Protein AF-A0A6B1AJR8-F1 (afdb_monomer_lite)

Radius of gyration: 15.5 Å; chains: 1; bounding box: 37×44×46 Å

Secondary structure (DSSP, 8-state):
---EEEEEEPPGGGSS-B-TTSSBPTTEE--EEEEEE--GGGGTPPP-S-SS---TTS-SEEEEEE-SSSS-EEEEEE-HHHH-SSS--SS--EEEEEEEEEETTEEEEEEEEEETTEEEEEEEEEE-PPPPPPP--

Foldseek 3Di:
DDKDDDKDFADPVLQFQQPPVRDGDPQKTFGIAAAMDDPQVVQVADAAAHRHDGPSQQGQWIWMWGDPDPDIWIKIWGHSNRRHRPDDDDFPWTKMFTWDDDDPFWTKGKIWTDTVPDIDIDIDIGGHDDPPDPDDD

Sequence (137 aa):
MRANLVLHEQPASLRYFRGSGGDPIPGTVLPLFGTADIDVEAVGAVRVGDLSSADPAAPGVLVIEGGGGRQPSILLRFGSDANRRDRVRFDGSFLVLEVRELGHNGFSGIWTSGVPGMETRGHFCAERHAPGRPARG

Structure (mmCIF, N/CA/C/O backbone):
data_AF-A0A6B1AJR8-F1
#
_entry.id   AF-A0A6B1AJR8-F1
#
loop_
_atom_site.group_PDB
_atom_site.id
_atom_site.type_symbol
_atom_site.label_atom_id
_atom_site.label_alt_id
_atom_site.label_comp_id
_atom_site.label_asym_id
_atom_site.label_entity_id
_atom_site.label_seq_id
_atom_site.pdbx_PDB_ins_code
_atom_site.Cartn_x
_atom_site.Cartn_y
_atom_site.Cartn_z
_atom_site.occupancy
_atom_site.B_iso_or_equiv
_atom_site.auth_seq_id
_atom_site.auth_comp_id
_atom_site.auth_asym_id
_atom_site.auth_atom_id
_atom_site.pdbx_PDB_model_num
ATOM 1 N N . MET A 1 1 ? -17.964 -1.688 6.624 1.00 64.62 1 MET A N 1
ATOM 2 C CA . MET A 1 1 ? -17.020 -2.677 6.070 1.00 64.62 1 MET A CA 1
ATOM 3 C C . MET A 1 1 ? -15.883 -2.867 7.066 1.00 64.62 1 MET A C 1
ATOM 5 O O . MET A 1 1 ? -15.456 -1.869 7.633 1.00 64.62 1 MET A O 1
ATOM 9 N N . ARG A 1 2 ? -15.445 -4.100 7.340 1.00 74.12 2 ARG A N 1
ATOM 10 C CA . ARG A 1 2 ? -14.236 -4.371 8.138 1.00 74.12 2 ARG A CA 1
ATOM 11 C C . ARG A 1 2 ? -13.168 -4.931 7.208 1.00 74.12 2 ARG A C 1
ATOM 13 O O . ARG A 1 2 ? -13.510 -5.703 6.321 1.00 74.12 2 ARG A O 1
ATOM 20 N N . ALA A 1 3 ? -11.930 -4.506 7.409 1.00 87.31 3 ALA A N 1
ATOM 21 C CA . ALA A 1 3 ? -10.785 -4.892 6.603 1.00 87.31 3 ALA A CA 1
ATOM 22 C C . ALA A 1 3 ? -9.606 -5.204 7.521 1.00 87.31 3 ALA A C 1
ATOM 24 O O . ALA A 1 3 ? -9.455 -4.557 8.559 1.00 87.31 3 ALA A O 1
ATOM 25 N N . ASN A 1 4 ? -8.771 -6.160 7.126 1.00 93.00 4 ASN A N 1
ATOM 26 C CA . ASN A 1 4 ? -7.545 -6.487 7.848 1.00 93.00 4 ASN A CA 1
ATOM 27 C C . ASN A 1 4 ? -6.335 -6.099 7.003 1.00 93.00 4 ASN A C 1
ATOM 29 O O . ASN A 1 4 ? -6.283 -6.419 5.819 1.00 93.00 4 ASN A O 1
ATOM 33 N N . LEU A 1 5 ? -5.361 -5.438 7.625 1.00 94.75 5 LEU A N 1
ATOM 34 C CA . LEU A 1 5 ? -4.073 -5.096 7.030 1.00 94.75 5 LEU A CA 1
ATOM 35 C C . LEU A 1 5 ? -2.971 -5.749 7.860 1.00 94.75 5 LEU A C 1
ATOM 37 O O . LEU A 1 5 ? -2.875 -5.506 9.065 1.00 94.75 5 LEU A O 1
ATOM 41 N N . VAL A 1 6 ? -2.127 -6.545 7.210 1.00 96.12 6 VAL A N 1
ATOM 42 C CA . VAL A 1 6 ? -0.964 -7.176 7.837 1.00 96.12 6 VAL A CA 1
ATOM 43 C C . VAL A 1 6 ? 0.286 -6.674 7.134 1.00 96.12 6 VAL A C 1
ATOM 45 O O . VAL A 1 6 ? 0.361 -6.709 5.910 1.00 96.12 6 VAL A O 1
ATOM 48 N N . LEU A 1 7 ? 1.256 -6.185 7.909 1.00 96.00 7 LEU A N 1
ATOM 49 C CA . LEU A 1 7 ? 2.510 -5.631 7.403 1.00 96.00 7 LEU A CA 1
ATOM 50 C C . LEU A 1 7 ? 3.708 -6.345 8.030 1.00 96.00 7 LEU A C 1
ATOM 52 O O . LEU A 1 7 ? 3.722 -6.642 9.225 1.00 96.00 7 LEU A O 1
ATOM 56 N N . HIS A 1 8 ? 4.728 -6.557 7.210 1.00 96.25 8 HIS A N 1
ATOM 57 C CA . HIS A 1 8 ? 5.999 -7.186 7.532 1.00 96.25 8 HIS A CA 1
ATOM 58 C C . HIS A 1 8 ? 7.152 -6.299 7.065 1.00 96.25 8 HIS A C 1
ATOM 60 O O . HIS A 1 8 ? 7.004 -5.501 6.135 1.00 96.25 8 HIS A O 1
ATOM 66 N N . GLU A 1 9 ? 8.319 -6.458 7.687 1.00 96.75 9 GLU A N 1
ATOM 67 C CA . GLU A 1 9 ? 9.531 -5.772 7.243 1.00 96.75 9 GLU A CA 1
ATOM 68 C C . GLU A 1 9 ? 9.973 -6.233 5.857 1.00 96.75 9 GLU A C 1
ATOM 70 O O . GLU A 1 9 ? 10.143 -7.425 5.610 1.00 96.75 9 GLU A O 1
ATOM 75 N N . GLN A 1 10 ? 10.238 -5.276 4.971 1.00 94.00 10 GLN A N 1
ATOM 76 C CA . GLN A 1 10 ? 10.726 -5.561 3.630 1.00 94.00 10 GLN A CA 1
ATOM 77 C C . GLN A 1 10 ? 12.169 -6.101 3.666 1.00 94.00 10 GLN A C 1
ATOM 79 O O . GLN A 1 10 ? 13.021 -5.508 4.352 1.00 94.00 10 GLN A O 1
ATOM 84 N N . PRO A 1 11 ? 12.493 -7.158 2.886 1.00 93.38 11 PRO A N 1
ATOM 85 C CA . PRO A 1 11 ? 13.865 -7.623 2.721 1.00 93.38 11 PRO A CA 1
ATOM 86 C C . PRO A 1 11 ? 14.780 -6.492 2.252 1.00 93.38 11 PRO A C 1
ATOM 88 O O . PRO A 1 11 ? 14.402 -5.692 1.396 1.00 93.38 11 PRO A O 1
ATOM 91 N N . ALA A 1 12 ? 16.007 -6.438 2.777 1.00 89.19 12 ALA A N 1
ATOM 92 C CA . ALA A 1 12 ? 16.950 -5.350 2.502 1.00 89.19 12 ALA A CA 1
ATOM 93 C C . ALA A 1 12 ? 17.202 -5.128 0.997 1.00 89.19 12 ALA A C 1
ATOM 95 O O . ALA A 1 12 ? 17.272 -3.986 0.545 1.00 89.19 12 ALA A O 1
ATOM 96 N N . SER A 1 13 ? 17.247 -6.206 0.206 1.00 89.25 13 SER A N 1
ATOM 97 C CA . SER A 1 13 ? 17.408 -6.167 -1.256 1.00 89.25 13 SER A CA 1
ATOM 98 C C . SER A 1 13 ? 16.261 -5.465 -1.994 1.00 89.25 13 SER A C 1
ATOM 100 O O . SER A 1 13 ? 16.430 -5.050 -3.140 1.00 89.25 13 SER A O 1
ATOM 102 N N . LEU A 1 14 ? 15.108 -5.307 -1.341 1.00 89.94 14 LEU A N 1
ATOM 103 C CA . LEU A 1 14 ? 13.876 -4.759 -1.896 1.00 89.94 14 LEU A CA 1
ATOM 104 C C . LEU A 1 14 ? 13.473 -3.422 -1.246 1.00 89.94 14 LEU A C 1
ATOM 106 O O . LEU A 1 14 ? 12.454 -2.845 -1.620 1.00 89.94 14 LEU A O 1
ATOM 110 N N . ARG A 1 15 ? 14.263 -2.859 -0.326 1.00 90.25 15 ARG A N 1
ATOM 111 C CA . ARG A 1 15 ? 13.916 -1.589 0.347 1.00 90.25 15 ARG A CA 1
ATOM 112 C C . ARG A 1 15 ? 14.005 -0.345 -0.536 1.00 90.25 15 ARG A C 1
ATOM 114 O O . ARG A 1 15 ? 13.522 0.707 -0.135 1.00 90.25 15 ARG A O 1
ATOM 121 N N . TYR A 1 16 ? 14.570 -0.455 -1.735 1.00 85.81 16 TYR A N 1
ATOM 122 C CA . TYR A 1 16 ? 14.760 0.680 -2.635 1.00 85.81 16 TYR A CA 1
ATOM 123 C C . TYR A 1 16 ? 14.104 0.422 -3.985 1.00 85.81 16 TYR A C 1
ATOM 125 O O . TYR A 1 16 ? 14.236 -0.664 -4.559 1.00 85.81 16 TYR A O 1
ATOM 133 N N . PHE A 1 17 ? 13.397 1.432 -4.491 1.00 74.12 17 PHE A N 1
ATOM 134 C CA . PHE A 1 17 ? 12.926 1.434 -5.867 1.00 74.12 17 PHE A CA 1
ATOM 135 C C . PHE A 1 17 ? 14.077 1.880 -6.760 1.00 74.12 17 PHE A C 1
ATOM 137 O O . PHE A 1 17 ? 14.632 2.956 -6.545 1.00 74.12 17 PHE A O 1
ATOM 144 N N . ARG A 1 18 ? 14.441 1.059 -7.743 1.00 71.69 18 ARG A N 1
ATOM 145 C CA . ARG A 1 18 ? 15.424 1.438 -8.758 1.00 71.69 18 ARG A CA 1
ATOM 146 C C . ARG A 1 18 ? 14.671 2.077 -9.917 1.00 71.69 18 ARG A C 1
ATOM 148 O O . ARG A 1 18 ? 13.757 1.461 -10.458 1.00 71.69 18 ARG A O 1
ATOM 155 N N . GLY A 1 19 ? 14.997 3.326 -10.238 1.00 63.59 19 GLY A N 1
ATOM 156 C CA . GLY A 1 19 ? 14.432 4.007 -11.401 1.00 63.59 19 GLY A CA 1
ATOM 157 C C . GLY A 1 19 ? 14.903 3.364 -12.708 1.00 63.59 19 GLY A C 1
ATOM 158 O O . GLY A 1 19 ? 15.730 2.453 -12.703 1.00 63.59 19 GLY A O 1
ATOM 159 N N . SER A 1 20 ? 14.432 3.873 -13.849 1.00 60.22 20 SER A N 1
ATOM 160 C CA . SER A 1 20 ? 14.811 3.351 -15.174 1.00 60.22 20 SER A CA 1
ATOM 161 C C . SER A 1 20 ? 16.324 3.385 -15.453 1.00 60.22 20 SER A C 1
ATOM 163 O O . SER A 1 20 ? 16.797 2.638 -16.301 1.00 60.22 20 SER A O 1
ATOM 165 N N . GLY A 1 21 ? 17.086 4.219 -14.733 1.00 62.19 21 GLY A N 1
ATOM 166 C CA . GLY A 1 21 ? 18.554 4.266 -14.783 1.00 62.19 21 GLY A CA 1
ATOM 167 C C . GLY A 1 21 ? 19.271 3.248 -13.884 1.00 62.19 21 GLY A C 1
ATOM 168 O O . GLY A 1 21 ? 20.493 3.222 -13.864 1.00 62.19 21 GLY A O 1
ATOM 169 N N . GLY A 1 22 ? 18.543 2.421 -13.126 1.00 64.31 22 GLY A N 1
ATOM 170 C CA . GLY A 1 22 ? 19.104 1.431 -12.198 1.00 64.31 22 GLY A CA 1
ATOM 171 C C . GLY A 1 22 ? 19.446 1.971 -10.804 1.00 64.31 22 GLY A C 1
ATOM 172 O O . GLY A 1 22 ? 19.563 1.176 -9.865 1.00 64.31 22 GLY A O 1
ATOM 173 N N . ASP A 1 23 ? 19.530 3.292 -10.646 1.00 70.50 23 ASP A N 1
ATOM 174 C CA . ASP A 1 23 ? 19.796 3.946 -9.365 1.00 70.50 23 ASP A CA 1
ATOM 175 C C . ASP A 1 23 ? 18.551 4.014 -8.464 1.00 70.50 23 ASP A C 1
ATOM 177 O O . ASP A 1 23 ? 17.424 4.149 -8.962 1.00 70.50 23 ASP A O 1
ATOM 181 N N . PRO A 1 24 ? 18.721 3.941 -7.130 1.00 71.44 24 PRO A N 1
ATOM 182 C CA . PRO A 1 24 ? 17.654 4.214 -6.178 1.00 71.44 24 PRO A CA 1
ATOM 183 C C . PRO A 1 24 ? 17.044 5.600 -6.387 1.00 71.44 24 PRO A C 1
ATOM 185 O O . PRO A 1 24 ? 17.771 6.575 -6.567 1.00 71.44 24 PRO A O 1
ATOM 188 N N . ILE A 1 25 ? 15.719 5.710 -6.292 1.00 72.38 25 ILE A N 1
ATOM 189 C CA . ILE A 1 25 ? 15.052 7.017 -6.269 1.00 72.38 25 ILE A CA 1
ATOM 190 C C . ILE A 1 25 ? 15.428 7.725 -4.953 1.00 72.38 25 ILE A C 1
ATOM 192 O O . ILE A 1 25 ? 15.073 7.220 -3.880 1.00 72.38 25 ILE A O 1
ATOM 196 N N . PRO A 1 26 ? 16.131 8.877 -4.992 1.00 76.75 26 PRO A N 1
ATOM 197 C CA . PRO A 1 26 ? 16.562 9.563 -3.781 1.00 76.75 26 PRO A CA 1
ATOM 198 C C . PRO A 1 26 ? 15.380 9.904 -2.874 1.00 76.75 26 PRO A C 1
ATOM 200 O O . PRO A 1 26 ? 14.332 10.363 -3.329 1.00 76.75 26 PRO A O 1
ATOM 203 N N . GLY A 1 27 ? 15.550 9.660 -1.577 1.00 81.12 27 GLY A N 1
ATOM 204 C CA . GLY A 1 27 ? 14.523 9.937 -0.580 1.00 81.12 27 GLY A CA 1
ATOM 205 C C . GLY A 1 27 ? 13.306 9.011 -0.633 1.00 81.12 27 GLY A C 1
ATOM 206 O O . GLY A 1 27 ? 12.366 9.273 0.097 1.00 81.12 27 GLY A O 1
ATOM 207 N N . THR A 1 28 ? 13.282 7.949 -1.447 1.00 87.31 28 THR A N 1
ATOM 208 C CA . THR A 1 28 ? 12.189 6.961 -1.424 1.00 87.31 28 THR A CA 1
ATOM 209 C C . THR A 1 28 ? 12.665 5.639 -0.837 1.00 87.31 28 THR A C 1
ATOM 211 O O . THR A 1 28 ? 13.615 5.037 -1.344 1.00 87.31 28 THR A O 1
ATOM 214 N N . VAL A 1 29 ? 11.980 5.153 0.198 1.00 91.62 29 VAL A N 1
ATOM 215 C CA . VAL A 1 29 ? 12.223 3.831 0.791 1.00 91.62 29 VAL A CA 1
ATOM 216 C C . VAL A 1 29 ? 10.936 3.016 0.859 1.00 91.62 29 VAL A C 1
ATOM 218 O O . VAL A 1 29 ? 9.832 3.551 0.897 1.00 91.62 29 VAL A O 1
ATOM 221 N N . LEU A 1 30 ? 11.085 1.695 0.828 1.00 92.94 30 LEU A N 1
ATOM 222 C CA . LEU A 1 30 ? 9.999 0.716 0.790 1.00 92.94 30 LEU A CA 1
ATOM 223 C C . LEU A 1 30 ? 10.086 -0.164 2.044 1.00 92.94 30 LEU A C 1
ATOM 225 O O . LEU A 1 30 ? 10.548 -1.303 1.950 1.00 92.94 30 LEU A O 1
ATOM 229 N N . PRO A 1 31 ? 9.766 0.365 3.236 1.00 94.56 31 PRO A N 1
ATOM 230 C CA . PRO A 1 31 ? 10.133 -0.271 4.500 1.00 94.56 31 PRO A CA 1
ATOM 231 C C . PRO A 1 31 ? 9.321 -1.531 4.797 1.00 94.56 31 PRO A C 1
ATOM 233 O O . PRO A 1 31 ? 9.843 -2.450 5.427 1.00 94.56 31 PRO A O 1
ATOM 236 N N . LEU A 1 32 ? 8.064 -1.582 4.345 1.00 96.94 32 LEU A N 1
ATOM 237 C CA . LEU A 1 32 ? 7.120 -2.639 4.690 1.00 96.94 32 LEU A CA 1
ATOM 238 C C . LEU A 1 32 ? 6.385 -3.160 3.455 1.00 96.94 32 LEU A C 1
ATOM 240 O O . LEU A 1 32 ? 6.148 -2.432 2.487 1.00 96.94 32 LEU A O 1
ATOM 244 N N . PHE A 1 33 ? 5.973 -4.417 3.530 1.00 97.62 33 PHE A N 1
ATOM 245 C CA . PHE A 1 33 ? 5.067 -5.059 2.583 1.00 97.62 33 PHE A CA 1
ATOM 246 C C . PHE A 1 33 ? 4.059 -5.922 3.336 1.00 97.62 33 PHE A C 1
ATOM 248 O O . PHE A 1 33 ? 4.248 -6.205 4.516 1.00 97.62 33 PHE A O 1
ATOM 255 N N . GLY A 1 34 ? 3.014 -6.386 2.667 1.00 97.19 34 GLY A N 1
ATOM 256 C CA . GLY A 1 34 ? 2.159 -7.410 3.242 1.00 97.19 34 GLY A CA 1
ATOM 257 C C . GLY A 1 34 ? 0.879 -7.619 2.464 1.00 97.19 34 GLY A C 1
ATOM 258 O O . GLY A 1 34 ? 0.883 -7.570 1.234 1.00 97.19 34 GLY A O 1
ATOM 259 N N . THR A 1 35 ? -0.199 -7.873 3.194 1.00 97.94 35 THR A N 1
ATOM 260 C CA . THR A 1 35 ? -1.472 -8.334 2.643 1.00 97.94 35 THR A CA 1
ATOM 261 C C . THR A 1 35 ? -2.634 -7.528 3.198 1.00 97.94 35 THR A C 1
ATOM 263 O O . THR A 1 35 ? -2.560 -6.947 4.286 1.00 97.94 35 THR A O 1
ATOM 266 N N . ALA A 1 36 ? -3.725 -7.502 2.440 1.00 96.38 36 ALA A N 1
ATOM 267 C CA . ALA A 1 36 ? -4.985 -6.942 2.883 1.00 96.38 36 ALA A CA 1
ATOM 268 C C . ALA A 1 36 ? -6.151 -7.871 2.544 1.00 96.38 36 ALA A C 1
ATOM 270 O O . ALA A 1 36 ? -6.252 -8.388 1.433 1.00 96.38 36 ALA A O 1
ATOM 271 N N . ASP A 1 37 ? -7.054 -8.021 3.506 1.00 94.81 37 ASP A N 1
ATOM 272 C CA . ASP A 1 37 ? -8.366 -8.628 3.315 1.00 94.81 37 ASP A CA 1
ATOM 273 C C . ASP A 1 37 ? -9.403 -7.504 3.313 1.00 94.81 37 ASP A C 1
ATOM 275 O O . ASP A 1 37 ? -9.804 -6.992 4.363 1.00 94.81 37 ASP A O 1
ATOM 279 N N . ILE A 1 38 ? -9.717 -7.028 2.108 1.00 91.69 38 ILE A N 1
ATOM 280 C CA . ILE A 1 38 ? -10.623 -5.913 1.853 1.00 91.69 38 ILE A CA 1
ATOM 281 C C . ILE A 1 38 ? -11.302 -6.100 0.490 1.00 91.69 38 ILE A C 1
ATOM 283 O O . ILE A 1 38 ? -10.662 -6.349 -0.536 1.00 91.69 38 ILE A O 1
ATOM 287 N N . ASP A 1 39 ? -12.622 -5.958 0.473 1.00 92.25 39 ASP A N 1
ATOM 288 C CA . ASP A 1 39 ? -13.416 -5.859 -0.751 1.00 92.25 39 ASP A CA 1
ATOM 289 C C . ASP A 1 39 ? -13.427 -4.41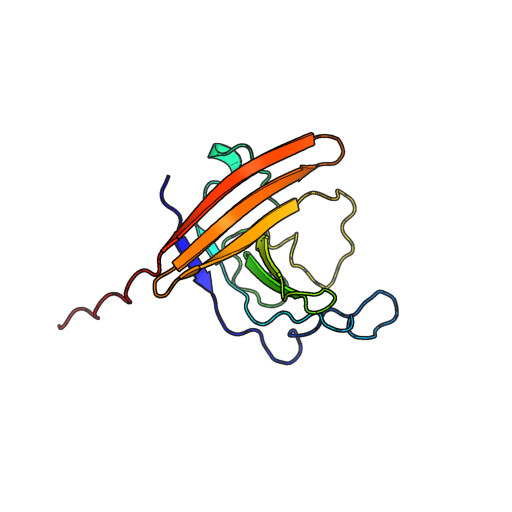6 -1.296 1.00 92.25 39 ASP A C 1
ATOM 291 O O . ASP A 1 39 ? -14.314 -3.608 -1.028 1.00 92.25 39 ASP A O 1
ATOM 295 N N . VAL A 1 40 ? -12.371 -4.068 -2.031 1.00 91.38 40 VAL A N 1
ATOM 296 C CA . VAL A 1 40 ? -12.162 -2.716 -2.581 1.00 91.38 40 VAL A CA 1
ATOM 297 C C . VAL A 1 40 ? -13.244 -2.300 -3.584 1.00 91.38 40 VAL A C 1
ATOM 299 O O . VAL A 1 40 ? -13.521 -1.112 -3.741 1.00 91.38 40 VAL A O 1
ATOM 302 N N . GLU A 1 41 ? -13.905 -3.261 -4.222 1.00 91.75 41 GLU A N 1
ATOM 303 C CA . GLU A 1 41 ? -14.947 -2.994 -5.214 1.00 91.75 41 GLU A CA 1
ATOM 304 C C . GLU A 1 41 ? -16.219 -2.469 -4.539 1.00 91.75 41 GLU A C 1
ATOM 306 O O . GLU A 1 41 ? -16.895 -1.599 -5.091 1.00 91.75 41 GLU A O 1
ATOM 311 N N . ALA A 1 42 ? -16.485 -2.877 -3.291 1.00 91.25 42 ALA A N 1
ATOM 312 C CA . ALA A 1 42 ? -17.587 -2.349 -2.486 1.00 91.25 42 ALA A CA 1
ATOM 313 C C . ALA A 1 42 ? -17.479 -0.839 -2.194 1.00 91.25 42 ALA A C 1
ATOM 315 O O . ALA A 1 42 ? -18.483 -0.210 -1.855 1.00 91.25 42 ALA A O 1
ATOM 316 N N . VAL A 1 43 ? -16.285 -0.246 -2.322 1.00 88.00 43 VAL A N 1
ATOM 317 C CA . VAL A 1 43 ? -16.069 1.209 -2.207 1.00 88.00 43 VAL A CA 1
ATOM 318 C C . VAL A 1 43 ? -15.826 1.886 -3.560 1.00 88.00 43 VAL A C 1
ATOM 320 O O . VAL A 1 43 ? -15.470 3.060 -3.604 1.00 88.00 43 VAL A O 1
ATOM 323 N N . GLY A 1 44 ? -16.034 1.171 -4.671 1.00 90.19 44 GLY A N 1
ATOM 324 C CA . GLY A 1 44 ? -15.828 1.688 -6.025 1.00 90.19 44 GLY A CA 1
ATOM 325 C C . GLY A 1 44 ? -14.356 1.807 -6.431 1.00 90.19 44 GLY A C 1
ATOM 326 O O . GLY A 1 44 ? -14.047 2.514 -7.390 1.00 90.19 44 GLY A O 1
ATOM 327 N N . ALA A 1 45 ? -13.443 1.165 -5.699 1.00 92.31 45 ALA A N 1
ATOM 328 C CA . ALA A 1 45 ? -12.036 1.086 -6.064 1.00 92.31 45 ALA A CA 1
ATOM 329 C C . ALA A 1 45 ? -11.758 -0.118 -6.973 1.00 92.31 45 ALA A C 1
ATOM 331 O O . ALA A 1 45 ? -12.488 -1.107 -7.000 1.00 92.31 45 ALA A O 1
ATOM 332 N N . VAL A 1 46 ? -10.666 -0.022 -7.722 1.00 91.44 46 VAL A N 1
ATOM 333 C CA . VAL A 1 46 ? -10.240 -1.016 -8.705 1.00 91.44 46 VAL A CA 1
ATOM 334 C C . VAL A 1 46 ? -9.340 -2.045 -8.032 1.00 91.44 46 VAL A C 1
ATOM 336 O O . VAL A 1 46 ? -8.371 -1.699 -7.350 1.00 91.44 46 VAL A O 1
ATOM 339 N N . ARG A 1 47 ? -9.624 -3.329 -8.259 1.00 91.81 47 ARG A N 1
ATOM 340 C CA . ARG A 1 47 ? -8.749 -4.428 -7.849 1.00 91.81 47 ARG A CA 1
ATOM 341 C C . ARG A 1 47 ? -7.611 -4.597 -8.858 1.00 91.81 47 ARG A C 1
ATOM 343 O O . ARG A 1 47 ? -7.851 -4.891 -10.023 1.00 91.81 47 ARG A O 1
ATOM 350 N N . VAL A 1 48 ? -6.367 -4.438 -8.402 1.00 91.44 48 VAL A N 1
ATOM 351 C CA . VAL A 1 48 ? -5.162 -4.557 -9.246 1.00 91.44 48 VAL A CA 1
ATOM 352 C C . VAL A 1 48 ? -4.354 -5.788 -8.828 1.00 91.44 48 VAL A C 1
ATOM 354 O O . VAL A 1 48 ? -3.378 -5.694 -8.091 1.00 91.44 48 VAL A O 1
ATOM 357 N N . GLY A 1 49 ? -4.782 -6.967 -9.267 1.00 93.19 49 GLY A N 1
ATOM 358 C CA . GLY A 1 49 ? -4.189 -8.239 -8.849 1.00 93.19 49 GLY A CA 1
ATOM 359 C C . GLY A 1 49 ? -4.657 -8.701 -7.464 1.00 93.19 49 GLY A C 1
ATOM 360 O O . GLY A 1 49 ? -5.752 -8.364 -7.006 1.00 93.19 49 GLY A O 1
ATOM 361 N N . ASP A 1 50 ? -3.826 -9.499 -6.797 1.00 95.12 50 ASP A N 1
ATOM 362 C CA . ASP A 1 50 ? -4.151 -10.173 -5.538 1.00 95.12 50 ASP A CA 1
ATOM 363 C C . ASP A 1 50 ? -3.694 -9.360 -4.316 1.00 95.12 50 ASP A C 1
ATOM 365 O O . ASP A 1 50 ? -2.516 -9.034 -4.167 1.00 95.12 50 ASP A O 1
ATOM 369 N N . LEU A 1 51 ? -4.630 -9.046 -3.417 1.00 96.81 51 LEU A N 1
ATOM 370 C CA . LEU A 1 51 ? -4.354 -8.335 -2.162 1.00 96.81 51 LEU A CA 1
ATOM 371 C C . LEU A 1 51 ? -3.836 -9.263 -1.055 1.00 96.81 51 LEU A C 1
ATOM 373 O O . LEU A 1 51 ? -3.266 -8.786 -0.075 1.00 96.81 51 LEU A O 1
ATOM 377 N N . SER A 1 52 ? -3.993 -10.576 -1.219 1.00 97.12 52 SER A N 1
ATOM 378 C CA . SER A 1 52 ? -3.527 -11.593 -0.276 1.00 97.12 52 SER A CA 1
ATOM 379 C C . SER A 1 52 ? -2.098 -12.081 -0.551 1.00 97.12 52 SER A C 1
ATOM 381 O O . SER A 1 52 ? -1.548 -12.842 0.244 1.00 97.12 52 SER A O 1
ATOM 383 N N . SER A 1 53 ? -1.461 -11.603 -1.627 1.00 97.38 53 SER A N 1
ATOM 384 C CA . SER A 1 53 ? -0.086 -11.974 -1.975 1.00 97.38 53 SER A CA 1
ATOM 385 C C . SER A 1 53 ? 0.912 -11.553 -0.894 1.00 97.38 53 SER A C 1
ATOM 387 O O . SER A 1 53 ? 1.117 -10.364 -0.643 1.00 97.38 53 SER A O 1
ATOM 389 N N . ALA A 1 54 ? 1.582 -12.538 -0.297 1.00 96.38 54 ALA A N 1
ATOM 390 C CA . ALA A 1 54 ? 2.665 -12.340 0.665 1.00 96.38 54 ALA A CA 1
ATOM 391 C C . ALA A 1 54 ? 4.064 -12.386 0.016 1.00 96.38 54 ALA A C 1
ATOM 393 O O . ALA A 1 54 ? 5.067 -12.423 0.727 1.00 96.38 54 ALA A O 1
ATOM 394 N N . ASP A 1 55 ? 4.157 -12.410 -1.319 1.00 95.56 55 ASP A N 1
ATOM 395 C CA . ASP A 1 55 ? 5.441 -12.360 -2.023 1.00 95.56 55 ASP A CA 1
ATOM 396 C C . ASP A 1 55 ? 6.052 -10.951 -1.896 1.00 95.56 55 ASP A C 1
ATOM 398 O O . ASP A 1 55 ? 5.470 -9.994 -2.410 1.00 95.56 55 ASP A O 1
ATOM 402 N N . PRO A 1 56 ? 7.231 -10.772 -1.273 1.00 94.56 56 PRO A N 1
ATOM 403 C CA . PRO A 1 56 ? 7.849 -9.453 -1.132 1.00 94.56 56 PRO A CA 1
ATOM 404 C C . PRO A 1 56 ? 8.227 -8.796 -2.476 1.00 94.56 56 PRO A C 1
ATOM 406 O O . PRO A 1 56 ? 8.387 -7.571 -2.541 1.00 94.56 56 PRO A O 1
ATOM 409 N N . ALA A 1 57 ? 8.360 -9.571 -3.561 1.00 92.81 57 ALA A N 1
ATOM 410 C CA . ALA A 1 57 ? 8.622 -9.055 -4.905 1.00 92.81 57 ALA A CA 1
ATOM 411 C C . ALA A 1 57 ? 7.353 -8.588 -5.646 1.00 92.81 57 ALA A C 1
ATOM 413 O O . ALA A 1 57 ? 7.471 -7.793 -6.584 1.00 92.81 57 ALA A O 1
ATOM 414 N N . ALA A 1 58 ? 6.170 -9.038 -5.217 1.00 94.81 58 ALA A N 1
ATOM 415 C CA . ALA A 1 58 ? 4.859 -8.655 -5.747 1.00 94.81 58 ALA A CA 1
ATOM 416 C C . ALA A 1 58 ? 3.772 -8.678 -4.644 1.00 94.81 58 ALA A C 1
ATOM 418 O O . ALA A 1 58 ? 2.817 -9.461 -4.719 1.00 94.81 58 ALA A O 1
ATOM 419 N N . PRO A 1 59 ? 3.902 -7.849 -3.591 1.00 97.06 59 PRO A N 1
ATOM 420 C CA . PRO A 1 59 ? 3.051 -7.956 -2.411 1.00 97.06 59 PRO A CA 1
ATOM 421 C C . PRO A 1 59 ? 1.663 -7.361 -2.640 1.00 97.06 59 PRO A C 1
ATOM 423 O O . PRO A 1 59 ? 1.504 -6.392 -3.383 1.00 97.06 59 PRO A O 1
ATOM 426 N N . GLY A 1 60 ? 0.656 -7.870 -1.938 1.00 97.19 60 GLY A N 1
ATOM 427 C CA . GLY A 1 60 ? -0.695 -7.312 -1.979 1.00 97.19 60 GLY A CA 1
ATOM 428 C C . GLY A 1 60 ? -0.763 -5.870 -1.468 1.00 97.19 60 GLY A C 1
ATOM 429 O O . GLY A 1 60 ? -1.563 -5.077 -1.960 1.00 97.19 60 GLY A O 1
ATOM 430 N N . VAL A 1 61 ? 0.121 -5.499 -0.541 1.00 97.62 61 VAL A N 1
ATOM 431 C CA . VAL A 1 61 ? 0.298 -4.133 -0.035 1.00 97.62 61 VAL A CA 1
ATOM 432 C C . VAL A 1 61 ? 1.781 -3.784 0.032 1.00 97.62 61 VAL A C 1
ATOM 434 O O . VAL A 1 61 ? 2.597 -4.573 0.504 1.00 97.62 61 VAL A O 1
ATOM 437 N N . LEU A 1 62 ? 2.133 -2.575 -0.393 1.00 96.69 62 LEU A N 1
ATOM 438 C CA . LEU A 1 62 ? 3.481 -2.024 -0.291 1.00 96.69 62 LEU A CA 1
ATOM 439 C C . LEU A 1 62 ? 3.430 -0.664 0.401 1.00 96.69 62 LEU A C 1
ATOM 441 O O . LEU A 1 62 ? 2.682 0.212 -0.030 1.00 96.69 62 LEU A O 1
ATOM 445 N N . VAL A 1 63 ? 4.246 -0.474 1.437 1.00 96.56 63 VAL A N 1
ATOM 446 C CA . VAL A 1 63 ? 4.434 0.833 2.077 1.00 96.56 63 VAL A CA 1
ATOM 447 C C . VAL A 1 63 ? 5.585 1.552 1.392 1.00 96.56 63 VAL A C 1
ATOM 449 O O . VAL A 1 63 ? 6.655 0.979 1.186 1.00 96.56 63 VAL A O 1
ATOM 452 N N . ILE A 1 64 ? 5.351 2.809 1.042 1.00 94.38 64 ILE A N 1
ATOM 453 C CA . ILE A 1 64 ? 6.297 3.703 0.389 1.00 94.38 64 ILE A CA 1
ATOM 454 C C . ILE A 1 64 ? 6.433 4.928 1.282 1.00 94.38 64 ILE A C 1
ATOM 456 O O . ILE A 1 64 ? 5.448 5.615 1.548 1.00 94.38 64 ILE A O 1
ATOM 460 N N . GLU A 1 65 ? 7.652 5.207 1.722 1.00 92.88 65 GLU A N 1
ATOM 461 C CA . GLU A 1 65 ? 7.984 6.443 2.418 1.00 92.88 65 GLU A CA 1
ATOM 462 C C . GLU A 1 65 ? 8.756 7.353 1.467 1.00 92.88 65 GLU A C 1
ATOM 464 O O . GLU A 1 65 ? 9.771 6.951 0.891 1.00 92.88 65 GLU A O 1
ATOM 469 N N . GLY A 1 66 ? 8.256 8.572 1.283 1.00 87.81 66 GLY A N 1
AT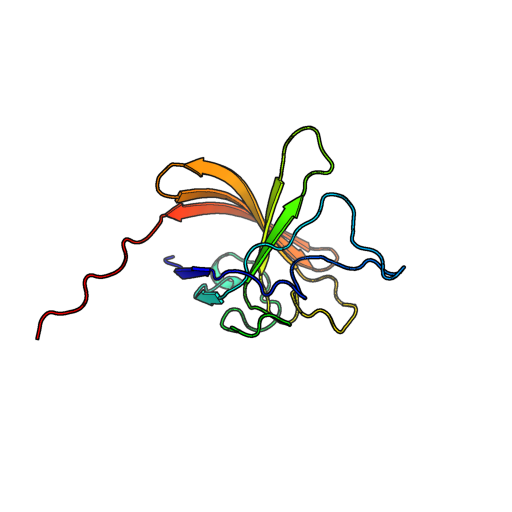OM 470 C CA . GLY A 1 66 ? 8.887 9.610 0.479 1.00 87.81 66 GLY A CA 1
ATOM 471 C C . GLY A 1 66 ? 9.428 10.734 1.359 1.00 87.81 66 GLY A C 1
ATOM 472 O O . GLY A 1 66 ? 8.707 11.301 2.168 1.00 87.81 66 GLY A O 1
ATOM 473 N N . GLY A 1 67 ? 10.694 11.093 1.175 1.00 70.44 67 GLY A N 1
ATOM 474 C CA . GLY A 1 67 ? 11.411 12.153 1.890 1.00 70.44 67 GLY A CA 1
ATOM 475 C C . GLY A 1 67 ? 11.778 13.356 1.015 1.00 70.44 67 GLY A C 1
ATOM 476 O O . GLY A 1 67 ? 12.553 14.202 1.440 1.00 70.44 67 GLY A O 1
ATOM 477 N N . GLY A 1 68 ? 11.257 13.439 -0.214 1.00 60.28 68 GLY A N 1
ATOM 478 C CA . GLY A 1 68 ? 11.617 14.484 -1.185 1.00 60.28 68 GLY A CA 1
ATOM 479 C C . GLY A 1 68 ? 10.964 15.858 -0.965 1.00 60.28 68 GLY A C 1
ATOM 480 O O . GLY A 1 68 ? 11.215 16.772 -1.745 1.00 60.28 68 GLY A O 1
ATOM 481 N N . GLY A 1 69 ? 10.112 16.016 0.054 1.00 60.34 69 GLY A N 1
ATOM 482 C CA . GLY A 1 69 ? 9.379 17.253 0.350 1.00 60.34 69 GLY A CA 1
ATOM 483 C C . GLY A 1 69 ? 9.707 17.854 1.721 1.00 60.34 69 GLY A C 1
ATOM 484 O O . GLY A 1 69 ? 10.548 17.355 2.458 1.00 60.34 69 GLY A O 1
ATOM 485 N N . ARG A 1 70 ? 8.998 18.931 2.099 1.00 61.38 70 ARG A N 1
ATOM 486 C CA . ARG A 1 70 ? 9.140 19.585 3.423 1.00 61.38 70 ARG A CA 1
ATOM 487 C C . ARG A 1 70 ? 8.693 18.697 4.595 1.00 61.38 70 ARG A C 1
ATOM 489 O O . ARG A 1 70 ? 8.992 19.029 5.738 1.00 61.38 70 ARG A O 1
ATOM 496 N N . GLN A 1 71 ? 7.964 17.617 4.317 1.00 65.69 71 GLN A N 1
ATOM 497 C CA . GLN A 1 71 ? 7.522 16.615 5.283 1.00 65.69 71 GLN A CA 1
ATOM 498 C C . GLN A 1 71 ? 7.604 15.218 4.651 1.00 65.69 71 GLN A C 1
ATOM 500 O O . GLN A 1 71 ? 7.355 15.095 3.447 1.00 65.69 71 GLN A O 1
ATOM 505 N N . PRO A 1 72 ? 7.944 14.181 5.436 1.00 77.19 72 PRO A N 1
ATOM 506 C CA . PRO A 1 72 ? 7.877 12.802 4.976 1.00 77.19 72 PRO A CA 1
ATOM 507 C C . PRO A 1 72 ? 6.429 12.423 4.633 1.00 77.19 72 PRO A C 1
ATOM 509 O O . PRO A 1 72 ? 5.506 12.763 5.372 1.00 77.19 72 PRO A O 1
ATOM 512 N N . SER A 1 73 ? 6.231 11.721 3.519 1.00 89.62 73 SER A N 1
ATOM 513 C CA . SER A 1 73 ? 4.941 11.162 3.109 1.00 89.62 73 SER A CA 1
ATOM 514 C C . SER A 1 73 ? 4.946 9.644 3.253 1.00 89.62 73 SER A C 1
ATOM 516 O O . SER A 1 73 ? 5.960 8.997 2.996 1.00 89.62 73 SER A O 1
ATOM 518 N N . ILE A 1 74 ? 3.807 9.073 3.651 1.00 94.56 74 ILE A N 1
ATOM 519 C CA . ILE A 1 74 ? 3.612 7.623 3.739 1.00 94.56 74 ILE A CA 1
ATOM 520 C C . ILE A 1 74 ? 2.437 7.244 2.842 1.00 94.56 74 ILE A C 1
ATOM 522 O O . ILE A 1 74 ? 1.321 7.743 3.002 1.00 94.56 74 ILE A O 1
ATOM 526 N N . LEU A 1 75 ? 2.700 6.345 1.900 1.00 95.25 75 LEU A N 1
ATOM 527 C CA . LEU A 1 75 ? 1.731 5.816 0.950 1.00 95.25 75 LEU A CA 1
ATOM 528 C C . LEU A 1 75 ? 1.657 4.298 1.083 1.00 95.25 75 LEU A C 1
ATOM 530 O O . LEU A 1 75 ? 2.680 3.617 1.097 1.00 95.25 75 LEU A O 1
ATOM 534 N N . LEU A 1 76 ? 0.447 3.756 1.132 1.00 96.69 76 LEU A N 1
ATOM 535 C CA . LEU A 1 76 ? 0.192 2.326 1.015 1.00 96.69 76 LEU A CA 1
ATOM 536 C C . LEU A 1 76 ? -0.364 2.071 -0.381 1.00 96.69 76 LEU A C 1
ATOM 538 O O . LEU A 1 76 ? -1.432 2.572 -0.723 1.00 96.69 76 LEU A O 1
ATOM 542 N N . ARG A 1 77 ? 0.344 1.291 -1.193 1.00 95.88 77 ARG A N 1
ATOM 543 C CA . ARG A 1 77 ? -0.092 0.911 -2.538 1.00 95.88 77 ARG A CA 1
ATOM 544 C C . ARG A 1 77 ? -0.607 -0.520 -2.546 1.00 95.88 77 ARG A C 1
ATOM 546 O O . ARG A 1 77 ? 0.081 -1.424 -2.073 1.00 95.88 77 ARG A O 1
ATOM 553 N N . PHE A 1 78 ? -1.789 -0.720 -3.114 1.00 96.19 78 PHE A N 1
ATOM 554 C CA . PHE A 1 78 ? -2.504 -1.993 -3.094 1.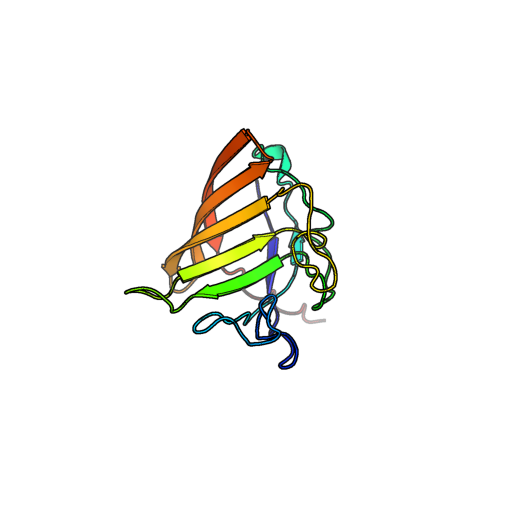00 96.19 78 PHE A CA 1
ATOM 555 C C . PHE A 1 78 ? -2.436 -2.692 -4.451 1.00 96.19 78 PHE A C 1
ATOM 557 O O . PHE A 1 78 ? -2.493 -2.039 -5.495 1.00 96.19 78 PHE A O 1
ATOM 564 N N . GLY A 1 79 ? -2.348 -4.021 -4.406 1.00 95.56 79 GLY A N 1
ATOM 565 C CA . GLY A 1 79 ? -2.342 -4.908 -5.561 1.00 95.56 79 GLY A CA 1
ATOM 566 C C . GLY A 1 79 ? -1.000 -5.586 -5.830 1.00 95.56 79 GLY A C 1
ATOM 567 O O . GLY A 1 79 ? 0.009 -4.903 -5.996 1.00 95.56 79 GLY A O 1
ATOM 568 N N . SER A 1 80 ? -0.967 -6.918 -5.944 1.00 95.31 80 SER A N 1
ATOM 569 C CA . SER A 1 80 ? 0.262 -7.653 -6.295 1.00 95.31 80 SER A CA 1
ATOM 570 C C . SER A 1 80 ? 0.786 -7.292 -7.683 1.00 95.31 80 SER A C 1
ATOM 572 O O . SER A 1 80 ? 1.970 -6.992 -7.842 1.00 95.31 80 SER A O 1
ATOM 574 N N . ASP A 1 81 ? -0.104 -7.209 -8.673 1.00 92.62 81 ASP A N 1
ATOM 575 C CA . ASP A 1 81 ? 0.237 -6.730 -10.014 1.00 92.62 81 ASP A CA 1
ATOM 576 C C . ASP A 1 81 ? 0.697 -5.279 -9.969 1.00 92.62 81 ASP A C 1
ATOM 578 O O . ASP A 1 81 ? 1.574 -4.868 -10.736 1.00 92.62 81 ASP A O 1
ATOM 582 N N . ALA A 1 82 ? 0.159 -4.509 -9.017 1.00 90.62 82 ALA A N 1
ATOM 583 C CA . ALA A 1 82 ? 0.623 -3.163 -8.795 1.00 90.62 82 ALA A CA 1
ATOM 584 C C . ALA A 1 82 ? 2.061 -3.140 -8.239 1.00 90.62 82 ALA A C 1
ATOM 586 O O . ALA A 1 82 ? 2.915 -2.333 -8.618 1.00 90.62 82 ALA A O 1
ATOM 587 N N . ASN A 1 83 ? 2.358 -4.038 -7.319 1.00 92.88 83 ASN A N 1
ATOM 588 C CA . ASN A 1 83 ? 3.594 -4.001 -6.562 1.00 92.88 83 ASN A CA 1
ATOM 589 C C . ASN A 1 83 ? 4.712 -4.865 -7.134 1.00 92.88 83 ASN A C 1
ATOM 591 O O . ASN A 1 83 ? 5.823 -4.813 -6.603 1.00 92.88 83 ASN A O 1
ATOM 595 N N . ARG A 1 84 ? 4.461 -5.586 -8.231 1.00 89.94 84 ARG A N 1
ATOM 596 C CA . ARG A 1 84 ? 5.498 -6.329 -8.941 1.00 89.94 84 ARG A CA 1
ATOM 597 C C . ARG A 1 84 ? 6.632 -5.414 -9.396 1.00 89.94 84 ARG A C 1
ATOM 599 O O . ARG A 1 84 ? 6.416 -4.276 -9.817 1.00 89.94 84 ARG A O 1
ATOM 606 N N . ARG A 1 85 ? 7.852 -5.937 -9.343 1.00 80.69 85 ARG A N 1
ATOM 607 C CA . ARG A 1 85 ? 9.076 -5.180 -9.664 1.00 80.69 85 ARG A CA 1
ATOM 608 C C . ARG A 1 85 ? 9.689 -5.525 -11.014 1.00 80.69 85 ARG A C 1
ATOM 610 O O . ARG A 1 85 ? 10.588 -4.832 -11.470 1.00 80.69 85 ARG A O 1
ATOM 617 N N . ASP A 1 86 ? 9.218 -6.594 -11.637 1.00 81.69 86 ASP A N 1
ATOM 618 C CA . ASP A 1 86 ? 9.786 -7.195 -12.844 1.00 81.69 86 ASP A CA 1
ATOM 619 C C . ASP A 1 86 ? 9.045 -6.804 -14.134 1.00 81.69 86 ASP A C 1
ATOM 621 O O . ASP A 1 86 ? 9.446 -7.229 -15.215 1.00 81.69 86 ASP A O 1
ATOM 625 N N . ARG A 1 87 ? 7.967 -6.008 -14.058 1.00 76.00 87 ARG A N 1
ATOM 626 C CA . ARG A 1 87 ? 7.243 -5.530 -15.247 1.00 76.00 87 ARG A CA 1
ATOM 627 C C . ARG A 1 87 ? 6.821 -4.074 -15.139 1.00 76.00 87 ARG A C 1
ATOM 629 O O . ARG A 1 87 ? 6.425 -3.595 -14.080 1.00 76.00 87 ARG A O 1
ATOM 636 N N . VAL A 1 88 ? 6.842 -3.405 -16.289 1.00 69.69 88 VAL A N 1
ATOM 637 C CA . VAL A 1 88 ? 6.228 -2.091 -16.488 1.00 69.69 88 VAL A CA 1
ATOM 638 C C . VAL A 1 88 ? 4.732 -2.291 -16.710 1.00 69.69 88 VAL A C 1
ATOM 640 O O . VAL A 1 88 ? 4.327 -3.135 -17.512 1.00 69.69 88 VAL A O 1
ATOM 643 N N . ARG A 1 89 ? 3.907 -1.530 -15.989 1.00 68.81 89 ARG A N 1
ATOM 644 C CA . ARG A 1 89 ? 2.452 -1.554 -16.164 1.00 68.81 89 ARG A CA 1
ATOM 645 C C . ARG A 1 89 ? 2.030 -0.672 -17.333 1.00 68.81 89 ARG A C 1
ATOM 647 O O . ARG A 1 89 ? 2.547 0.429 -17.491 1.00 68.81 89 ARG A O 1
ATOM 654 N N . PHE A 1 90 ? 1.084 -1.172 -18.124 1.00 64.62 90 PHE A N 1
ATOM 655 C CA . PHE A 1 90 ? 0.536 -0.483 -19.297 1.00 64.62 90 PHE A CA 1
ATOM 656 C C . PHE A 1 90 ? -0.844 0.133 -19.045 1.00 64.62 90 PHE A C 1
ATOM 658 O O . PHE A 1 90 ? -1.192 1.121 -19.679 1.00 64.62 90 PHE A O 1
ATOM 665 N N . ASP A 1 91 ? -1.625 -0.442 -18.133 1.00 69.56 91 ASP A N 1
ATOM 666 C CA . ASP A 1 91 ? -3.010 -0.054 -17.858 1.00 69.56 91 ASP A CA 1
ATOM 667 C C . ASP A 1 91 ? -3.117 1.153 -16.915 1.00 69.56 91 ASP A C 1
ATOM 669 O O . ASP A 1 91 ? -4.124 1.849 -16.921 1.00 69.56 91 ASP A O 1
ATOM 673 N N . GLY A 1 92 ? -2.080 1.426 -16.117 1.00 76.75 92 GLY A N 1
ATOM 674 C CA . GLY A 1 92 ? -2.031 2.577 -15.212 1.00 76.75 92 GLY A CA 1
ATOM 675 C C . GLY A 1 92 ? -3.001 2.493 -14.028 1.00 76.75 92 GLY A C 1
ATOM 676 O O . GLY A 1 92 ? -3.096 3.453 -13.268 1.00 76.75 92 GLY A O 1
ATOM 677 N N . SER A 1 93 ? -3.689 1.362 -13.847 1.00 87.50 93 SER A N 1
ATOM 678 C CA . SER A 1 93 ? -4.652 1.148 -12.766 1.00 87.50 93 SER A CA 1
ATOM 679 C C . SER A 1 93 ? -3.971 1.209 -11.401 1.00 87.50 93 SER A C 1
ATOM 681 O O . SER A 1 93 ? -2.871 0.670 -11.207 1.00 87.50 93 SER A O 1
ATOM 683 N N . PHE A 1 94 ? -4.620 1.841 -10.426 1.00 91.19 94 PHE A N 1
ATOM 684 C CA . PHE A 1 94 ? -4.059 1.976 -9.087 1.00 91.19 94 PHE A CA 1
ATOM 685 C C . PHE A 1 94 ? -5.117 2.014 -7.984 1.00 91.19 94 PHE A C 1
ATOM 687 O O . PHE A 1 94 ? -6.264 2.414 -8.183 1.00 91.19 94 PHE A O 1
ATOM 694 N N . LEU A 1 95 ? -4.671 1.643 -6.788 1.00 95.38 95 LEU A N 1
ATOM 695 C CA . LEU A 1 95 ? -5.312 1.937 -5.516 1.00 95.38 95 LEU A CA 1
ATOM 696 C C . LEU A 1 95 ? -4.208 2.304 -4.520 1.00 95.38 95 LEU A C 1
ATOM 698 O O . LEU A 1 95 ? -3.265 1.534 -4.308 1.00 95.38 95 LEU A O 1
ATOM 702 N N . VAL A 1 96 ? -4.312 3.493 -3.934 1.00 95.88 96 VAL A N 1
ATOM 703 C CA . VAL A 1 96 ? -3.359 4.015 -2.954 1.00 95.88 96 VAL A CA 1
ATOM 704 C C . VAL A 1 96 ? -4.084 4.625 -1.765 1.00 95.88 96 VAL A C 1
ATOM 706 O O . VAL A 1 96 ? -5.128 5.254 -1.916 1.00 95.88 96 VAL A O 1
ATOM 709 N N . LEU A 1 97 ? -3.503 4.459 -0.584 1.00 96.69 97 LEU A N 1
ATOM 710 C CA . LEU A 1 97 ? -3.880 5.143 0.644 1.00 96.69 97 LEU A CA 1
ATOM 711 C C . LEU A 1 97 ? -2.749 6.097 1.013 1.00 96.69 97 LEU A C 1
ATOM 713 O O . LEU A 1 97 ? -1.613 5.671 1.206 1.00 96.69 97 LEU A O 1
ATOM 717 N N . GLU A 1 98 ? -3.061 7.377 1.130 1.00 96.12 98 GLU A N 1
ATOM 718 C CA . GLU A 1 98 ? -2.146 8.383 1.645 1.00 96.12 98 GLU A CA 1
ATOM 719 C C . GLU A 1 98 ? -2.435 8.617 3.121 1.00 96.12 98 GLU A C 1
ATOM 721 O O . GLU A 1 98 ? -3.533 9.040 3.498 1.00 96.12 98 GLU A O 1
ATOM 726 N N . VAL A 1 99 ? -1.438 8.343 3.958 1.00 95.62 99 VAL A N 1
ATOM 727 C CA . VAL A 1 99 ? -1.533 8.575 5.396 1.00 95.62 99 VAL A CA 1
ATOM 728 C C . VAL A 1 99 ? -1.385 10.068 5.663 1.00 95.62 99 VAL A C 1
ATOM 730 O O . VAL A 1 99 ? -0.398 10.689 5.266 1.00 95.62 99 VAL A O 1
ATOM 733 N N . ARG A 1 100 ? -2.377 10.646 6.341 1.00 94.88 100 ARG A N 1
ATOM 734 C CA . ARG A 1 100 ? -2.406 12.064 6.725 1.00 94.88 100 ARG A CA 1
ATOM 735 C C . ARG A 1 100 ? -2.130 12.261 8.207 1.00 94.88 100 ARG A C 1
ATOM 737 O O . ARG A 1 100 ? -1.492 13.242 8.572 1.00 94.88 100 ARG A O 1
ATOM 744 N N . GLU A 1 101 ? -2.570 11.324 9.040 1.00 93.88 101 GLU A N 1
ATOM 745 C CA . GLU A 1 101 ? -2.383 11.385 10.486 1.00 93.88 101 GLU A CA 1
ATOM 746 C C . GLU A 1 101 ? -1.889 10.038 11.017 1.00 93.88 101 GLU A C 1
ATOM 748 O O . GLU A 1 101 ? -2.394 8.974 10.651 1.00 93.88 101 GLU A O 1
ATOM 753 N N . LEU A 1 102 ? -0.899 10.101 11.908 1.00 91.75 102 LEU A N 1
ATOM 754 C CA . LEU A 1 102 ? -0.383 8.966 12.665 1.00 91.75 102 LEU A CA 1
ATOM 755 C C . LEU A 1 102 ? -0.747 9.163 14.134 1.00 91.75 102 LEU A C 1
ATOM 757 O O . LEU A 1 102 ? -0.382 10.166 14.746 1.00 91.75 102 LEU A O 1
ATOM 761 N N . GLY A 1 103 ? -1.455 8.195 14.700 1.00 89.06 103 GLY A N 1
ATOM 762 C CA . GLY A 1 103 ? -1.796 8.146 16.113 1.00 89.06 103 GLY A CA 1
ATOM 763 C C . GLY A 1 103 ? -1.074 7.010 16.831 1.00 89.06 103 GLY A C 1
ATOM 764 O O . GLY A 1 103 ? -0.446 6.145 16.225 1.00 89.06 103 GLY A O 1
ATOM 765 N N . HIS A 1 104 ? -1.215 6.971 18.155 1.00 87.81 104 HIS A N 1
ATOM 766 C CA . HIS A 1 104 ? -0.595 5.930 18.982 1.00 87.81 104 HIS A CA 1
ATOM 767 C C . HIS A 1 104 ? -1.107 4.515 18.642 1.00 87.81 104 HIS A C 1
ATOM 769 O O . HIS A 1 104 ? -0.360 3.540 18.694 1.00 87.81 104 HIS A O 1
ATOM 775 N N . ASN A 1 105 ? -2.381 4.416 18.247 1.00 88.88 105 ASN A N 1
ATOM 776 C CA . ASN A 1 105 ? -3.085 3.152 18.021 1.00 88.88 105 ASN A CA 1
ATOM 777 C C . ASN A 1 105 ? -3.545 2.960 16.574 1.00 88.88 105 ASN A C 1
ATOM 779 O O . ASN A 1 105 ? -4.356 2.077 16.316 1.00 88.88 105 ASN A O 1
ATOM 783 N N . GLY A 1 106 ? -3.081 3.771 15.627 1.00 93.12 106 GLY A N 1
ATOM 784 C CA . GLY A 1 106 ? -3.627 3.723 14.278 1.00 93.12 106 GLY A CA 1
ATOM 785 C C . GLY A 1 106 ? -3.160 4.858 13.388 1.00 93.12 106 GLY A C 1
ATOM 786 O O . GLY A 1 106 ? -2.306 5.655 13.767 1.00 93.12 106 GLY A O 1
ATOM 787 N N . PHE A 1 107 ? -3.733 4.916 12.196 1.00 95.25 107 PHE A N 1
ATOM 788 C CA . PHE A 1 107 ? -3.462 5.954 11.214 1.00 95.25 107 PHE A CA 1
ATOM 789 C C . PHE A 1 107 ? -4.691 6.193 10.340 1.00 95.25 107 PHE A C 1
ATOM 791 O O . PHE A 1 107 ? -5.536 5.313 10.177 1.00 95.25 107 PHE A O 1
ATOM 798 N N . SER A 1 108 ? -4.806 7.390 9.784 1.00 96.75 108 SER A N 1
ATOM 799 C CA . SER A 1 108 ? -5.944 7.784 8.955 1.00 96.75 108 SER A CA 1
ATOM 800 C C . SER A 1 108 ? -5.481 8.61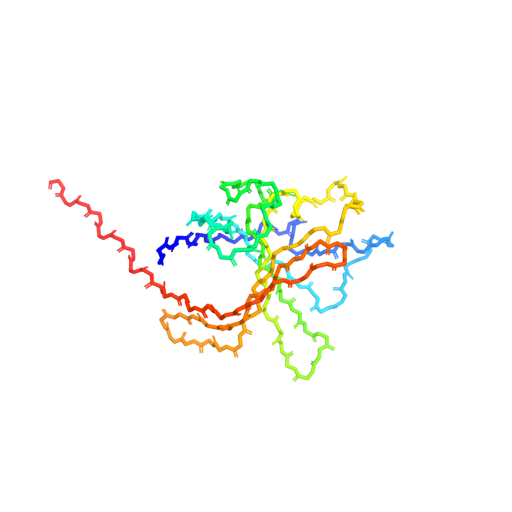0 7.764 1.00 96.75 108 SER A C 1
ATOM 802 O O . SER A 1 108 ? -4.343 9.093 7.701 1.00 96.75 108 SER A O 1
ATOM 804 N N . GLY A 1 109 ? -6.366 8.759 6.786 1.00 96.94 109 GLY A N 1
ATOM 805 C CA . GLY A 1 109 ? -6.078 9.585 5.631 1.00 96.94 109 GLY A CA 1
ATOM 806 C C . GLY A 1 109 ? -7.090 9.433 4.516 1.00 96.94 109 GLY A C 1
ATOM 807 O O . GLY A 1 109 ? -8.287 9.250 4.754 1.00 96.94 109 GLY A O 1
ATOM 808 N N . ILE A 1 110 ? -6.590 9.551 3.291 1.00 97.06 110 ILE A N 1
ATOM 809 C CA . ILE A 1 110 ? -7.397 9.474 2.077 1.00 97.06 110 ILE A CA 1
ATOM 810 C C . ILE A 1 110 ? -6.983 8.268 1.252 1.00 97.06 110 ILE A C 1
ATOM 812 O O . ILE A 1 110 ? -5.810 7.910 1.204 1.00 97.06 110 ILE A O 1
ATOM 816 N N . TRP A 1 111 ? -7.950 7.647 0.598 1.00 96.38 111 TRP A N 1
ATOM 817 C CA . TRP A 1 111 ? -7.680 6.658 -0.430 1.00 96.38 111 TRP A CA 1
ATOM 818 C C . TRP A 1 111 ? -8.111 7.206 -1.782 1.00 96.38 111 TRP A C 1
ATOM 820 O O . TRP A 1 111 ? -9.102 7.933 -1.878 1.00 96.38 111 TRP A O 1
ATOM 830 N N . THR A 1 112 ? -7.373 6.816 -2.813 1.00 95.94 112 THR A N 1
ATOM 831 C CA . THR A 1 112 ? -7.679 7.122 -4.206 1.00 95.94 112 THR A CA 1
ATOM 832 C C . THR A 1 112 ? -7.471 5.866 -5.033 1.00 95.94 112 THR A C 1
ATOM 834 O O . THR A 1 112 ? -6.484 5.146 -4.857 1.00 95.94 112 THR A O 1
ATOM 837 N N . SER A 1 113 ? -8.392 5.602 -5.946 1.00 95.06 113 SER A N 1
ATOM 838 C CA . SER A 1 113 ? -8.281 4.538 -6.931 1.00 95.06 113 SER A CA 1
ATOM 839 C C . SER A 1 113 ? -8.674 5.054 -8.300 1.00 95.06 113 SER A C 1
ATOM 841 O O . SER A 1 113 ? -9.523 5.934 -8.417 1.00 95.06 113 SER A O 1
ATOM 843 N N . GLY A 1 114 ? -8.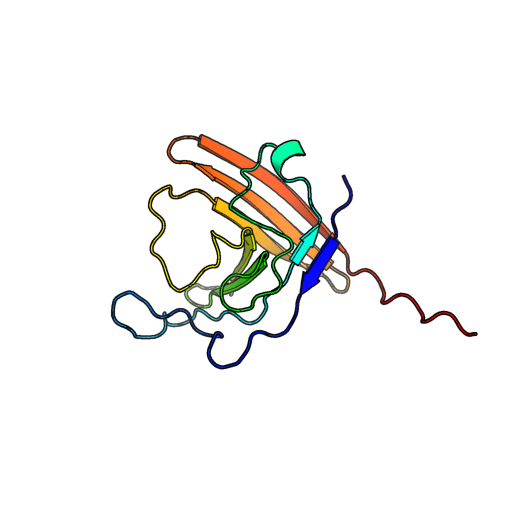064 4.513 -9.344 1.00 91.00 114 GLY A N 1
ATOM 844 C CA . GLY A 1 114 ? -8.397 4.936 -10.688 1.00 91.00 114 GLY A CA 1
ATOM 845 C C . GLY A 1 114 ? -7.870 4.018 -11.769 1.00 91.00 114 GLY A C 1
ATOM 846 O O . GLY A 1 114 ? -6.972 3.200 -11.557 1.00 91.00 114 GLY A O 1
ATOM 847 N N . VAL A 1 115 ? -8.455 4.219 -12.940 1.00 86.25 115 VAL A N 1
ATOM 848 C CA . VAL A 1 115 ? -7.979 3.786 -14.256 1.00 86.25 115 VAL A CA 1
ATOM 849 C C . VAL A 1 115 ? -7.852 5.039 -15.130 1.00 86.25 115 VAL A C 1
ATOM 851 O O . VAL A 1 115 ? -8.382 6.092 -14.762 1.00 86.25 115 VAL A O 1
ATOM 854 N N . PRO A 1 116 ? -7.188 4.986 -16.295 1.00 80.38 116 PRO A N 1
ATOM 855 C CA . PRO A 1 116 ? -7.146 6.129 -17.199 1.00 80.38 116 PRO A CA 1
ATOM 856 C C . PRO A 1 116 ? -8.552 6.692 -17.477 1.00 80.38 116 PRO A C 1
ATOM 858 O O . PRO A 1 116 ? -9.420 5.997 -17.999 1.00 80.38 116 PRO A O 1
ATOM 861 N N . GLY A 1 117 ? -8.775 7.957 -17.102 1.00 77.19 117 GLY A N 1
ATOM 862 C CA . GLY A 1 117 ? -10.035 8.678 -17.324 1.00 77.19 117 GLY A CA 1
ATOM 863 C C . GLY A 1 117 ? -11.097 8.564 -16.221 1.00 77.19 117 GLY A C 1
ATOM 864 O O . GLY A 1 117 ? -12.111 9.251 -16.326 1.00 77.19 117 GLY A O 1
ATOM 865 N N . MET A 1 118 ? -10.891 7.765 -15.165 1.00 83.62 118 MET A N 1
ATOM 866 C CA . MET A 1 118 ? -11.829 7.656 -14.036 1.00 83.62 118 MET A CA 1
ATOM 867 C C . MET A 1 118 ? -11.101 7.542 -12.696 1.00 83.62 118 MET A C 1
ATOM 869 O O . MET A 1 118 ? -10.180 6.740 -12.549 1.00 83.62 118 MET A O 1
ATOM 873 N N . GLU A 1 119 ? -11.562 8.302 -11.702 1.00 91.19 119 GLU A N 1
ATOM 874 C CA . GLU A 1 119 ? -11.011 8.299 -10.346 1.00 91.19 119 GLU A CA 1
ATOM 875 C C . GLU A 1 119 ? -12.134 8.234 -9.304 1.00 91.19 119 GLU A C 1
ATOM 877 O O . GLU A 1 119 ? -13.144 8.935 -9.402 1.00 91.19 119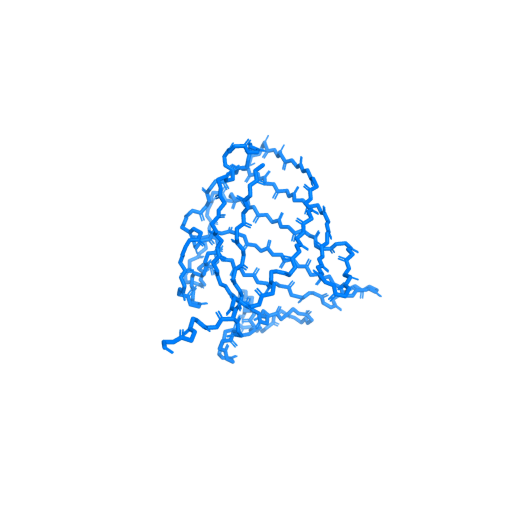 GLU A O 1
ATOM 882 N N . THR A 1 120 ? -11.935 7.404 -8.286 1.00 94.12 120 THR A N 1
ATOM 883 C CA . THR A 1 120 ? -12.751 7.322 -7.076 1.00 94.12 120 THR A CA 1
ATOM 884 C C . THR A 1 120 ? -11.874 7.593 -5.860 1.00 94.12 120 THR A C 1
ATOM 886 O O . THR A 1 120 ? -10.685 7.269 -5.834 1.00 94.12 120 THR A O 1
ATOM 889 N N . ARG A 1 121 ? -12.445 8.236 -4.839 1.00 96.25 121 ARG A N 1
ATOM 890 C CA . ARG A 1 121 ? -11.708 8.625 -3.634 1.00 96.25 121 ARG A CA 1
ATOM 891 C C . ARG A 1 121 ? -12.588 8.607 -2.399 1.00 96.25 121 ARG A C 1
ATOM 893 O O . ARG A 1 121 ? -13.804 8.779 -2.489 1.00 96.25 121 ARG A O 1
ATOM 900 N N . GLY A 1 122 ? -11.954 8.521 -1.241 1.00 95.62 122 GLY A N 1
ATOM 901 C CA . GLY A 1 122 ? -12.628 8.641 0.043 1.00 95.62 122 GLY A CA 1
ATOM 902 C C . GLY A 1 122 ? -11.651 8.739 1.204 1.00 95.62 122 GLY A C 1
ATOM 903 O O . GLY A 1 122 ? -10.468 9.020 1.025 1.00 95.62 122 GLY A O 1
ATOM 904 N N . HIS A 1 123 ? -12.164 8.503 2.407 1.00 96.50 123 HIS A N 1
ATOM 905 C CA . HIS A 1 123 ? -11.388 8.524 3.643 1.00 96.50 123 HIS A CA 1
ATOM 906 C C . HIS A 1 123 ? -11.256 7.121 4.222 1.00 96.50 123 HIS A C 1
ATOM 908 O O . HIS A 1 123 ? -12.122 6.270 4.011 1.00 96.50 123 HIS A O 1
ATOM 914 N N . PHE A 1 124 ? -10.182 6.891 4.971 1.00 94.75 124 PHE A N 1
ATOM 915 C CA . PHE A 1 124 ? -9.996 5.663 5.731 1.00 94.75 124 PHE A CA 1
ATOM 916 C C . PHE A 1 124 ? -9.475 5.964 7.137 1.00 94.75 124 PHE A C 1
ATOM 918 O O . PHE A 1 124 ? -8.774 6.952 7.365 1.00 94.75 124 PHE A O 1
ATOM 925 N N . CYS A 1 125 ? -9.774 5.043 8.049 1.00 94.75 125 CYS A N 1
ATOM 926 C CA . CYS A 1 125 ? -9.173 4.953 9.371 1.00 94.75 125 CYS A CA 1
ATOM 927 C C . CYS A 1 125 ? -8.726 3.507 9.586 1.00 94.75 125 CYS A C 1
ATOM 929 O O . CYS A 1 125 ? -9.483 2.577 9.304 1.00 94.75 125 CYS A O 1
ATOM 931 N N . ALA A 1 126 ? -7.505 3.326 10.072 1.00 94.25 126 ALA A N 1
ATOM 932 C CA . ALA A 1 126 ? -6.934 2.037 10.417 1.00 94.25 126 ALA A CA 1
ATOM 933 C C . ALA A 1 126 ? -6.563 2.035 11.898 1.00 94.25 126 ALA A C 1
ATOM 935 O O . ALA A 1 126 ? -5.867 2.930 12.377 1.00 94.25 126 ALA A O 1
ATOM 936 N N . GLU A 1 127 ? -7.001 1.007 12.611 1.00 94.06 127 GLU A N 1
ATOM 937 C CA . GLU A 1 127 ? -6.704 0.811 14.025 1.00 94.06 127 GLU A CA 1
ATOM 938 C C . GLU A 1 127 ? -5.832 -0.431 14.193 1.00 94.06 127 GLU A C 1
ATOM 940 O O . GLU A 1 127 ? -6.011 -1.453 13.525 1.00 94.06 127 GLU A O 1
ATOM 945 N N . ARG A 1 128 ? -4.860 -0.354 15.101 1.00 89.06 128 ARG A N 1
ATOM 946 C CA . ARG A 1 128 ? -4.035 -1.493 15.479 1.00 89.06 128 ARG A CA 1
ATOM 947 C C . ARG A 1 128 ? -4.902 -2.463 16.268 1.00 89.06 128 ARG A C 1
ATOM 949 O O . ARG A 1 128 ? -5.232 -2.217 17.427 1.00 89.06 128 ARG A O 1
ATOM 956 N N . HIS A 1 129 ? -5.189 -3.613 15.676 1.00 80.25 129 HIS A N 1
ATOM 957 C CA . HIS A 1 129 ? -5.702 -4.740 16.438 1.00 80.25 129 HIS A CA 1
ATOM 958 C C . HIS A 1 129 ? -4.616 -5.227 17.405 1.00 80.25 129 HIS A C 1
ATOM 960 O O . HIS A 1 129 ? -3.477 -5.479 17.003 1.00 80.25 129 HIS A O 1
ATOM 966 N N . ALA A 1 130 ? -4.951 -5.336 18.693 1.00 64.75 130 ALA A N 1
ATOM 967 C CA . ALA A 1 130 ? -4.067 -5.980 19.655 1.00 64.75 130 ALA A CA 1
ATOM 968 C C . ALA A 1 130 ? -3.775 -7.417 19.181 1.00 64.75 130 ALA A C 1
ATOM 970 O O . ALA A 1 130 ? -4.700 -8.085 18.706 1.00 64.75 130 ALA A O 1
ATOM 971 N N . PRO A 1 131 ? -2.531 -7.916 19.296 1.00 56.88 131 PRO A N 1
ATOM 972 C CA . PRO A 1 131 ? -2.258 -9.312 18.996 1.00 56.88 131 PRO A CA 1
ATOM 973 C C . PRO A 1 131 ? -3.147 -10.180 19.891 1.00 56.88 131 PRO A C 1
ATOM 975 O O . PRO A 1 131 ? -3.152 -10.028 21.116 1.00 56.88 131 PRO A O 1
ATOM 978 N N . GLY A 1 132 ? -3.941 -11.056 19.274 1.00 47.81 132 GLY A N 1
ATOM 979 C CA . GLY A 1 132 ? -4.769 -12.009 20.002 1.00 47.81 132 GLY A CA 1
ATOM 980 C C . GLY A 1 132 ? -3.892 -12.811 20.959 1.00 47.81 132 GLY A C 1
ATOM 981 O O . GLY A 1 132 ? -2.892 -13.399 20.550 1.00 47.81 132 GLY A O 1
ATOM 982 N N . ARG A 1 133 ? -4.237 -12.804 22.251 1.00 40.91 133 ARG A N 1
ATOM 983 C CA . ARG A 1 133 ? -3.566 -13.625 23.264 1.00 40.91 133 ARG A CA 1
ATOM 984 C C . ARG A 1 133 ? -3.605 -15.086 22.788 1.00 40.91 133 ARG A C 1
ATOM 986 O O . ARG A 1 133 ? -4.708 -15.552 22.496 1.00 40.91 133 ARG A O 1
ATOM 993 N N . PRO A 1 134 ? -2.478 -15.821 22.714 1.00 43.28 134 PRO A N 1
ATOM 994 C CA . PRO A 1 134 ? -2.534 -17.235 22.371 1.00 43.28 134 PRO A CA 1
ATOM 995 C C . PRO A 1 134 ? -3.441 -17.948 23.378 1.00 43.28 134 PRO A C 1
ATOM 997 O O . PRO A 1 134 ? -3.372 -17.686 24.587 1.00 43.28 134 PRO A O 1
ATOM 1000 N N . ALA A 1 135 ? -4.341 -18.789 22.865 1.00 47.91 135 ALA A N 1
ATOM 1001 C CA . ALA A 1 135 ? -5.205 -19.616 23.690 1.00 47.91 135 ALA A CA 1
ATOM 1002 C C . ALA A 1 135 ? -4.313 -20.442 24.625 1.00 47.91 135 ALA A C 1
ATOM 1004 O O . ALA A 1 135 ? -3.437 -21.175 24.170 1.00 47.91 135 ALA A O 1
ATOM 1005 N N . ARG A 1 136 ? -4.488 -20.264 25.938 1.00 48.81 136 ARG A N 1
ATOM 1006 C CA . ARG A 1 136 ? -3.876 -21.166 26.913 1.00 48.81 136 ARG A CA 1
ATOM 1007 C C . ARG A 1 136 ? -4.624 -22.491 26.784 1.00 48.81 136 ARG A C 1
ATOM 1009 O O . ARG A 1 136 ? -5.839 -22.492 26.978 1.00 48.81 136 ARG A O 1
ATOM 1016 N N . GLY A 1 137 ? -3.908 -23.533 26.367 1.00 57.31 137 GLY A N 1
ATOM 1017 C CA . GLY A 1 137 ? -4.352 -24.918 26.517 1.00 57.31 137 GLY A CA 1
ATOM 1018 C C . GLY A 1 137 ? -4.404 -25.337 27.978 1.00 57.31 137 GLY A C 1
ATOM 1019 O O . GLY A 1 137 ? -3.888 -24.575 28.832 1.00 57.31 137 GLY A O 1
#

pLDDT: mean 86.06, std 13.52, range [40.91, 97.94]